Protein AF-A0A6B3IMV0-F1 (afdb_monomer_lite)

Radius of gyration: 17.76 Å; chains: 1; bounding box: 45×29×47 Å

Secondary structure (DSSP, 8-state):
-------SS-TTSS--HHHHHHHHHHTTSS-----------HHHHHHHHHT--SS-TT--EEEEEGGGGGG---SSS-EEEEES-SS-GGGGGTTS---

Foldseek 3Di:
DDDDDDDPAFCVPPHCVVVVVVVVVVVVPDDDDDDGDGGHHPVNVVCVVVVHDQWDVPAAEAEEELVCVVVPDPPGPTRYHYDNDPDCSVVVVPPVPPD

Structure (mmCIF, N/CA/C/O backbone):
data_AF-A0A6B3IMV0-F1
#
_entry.id   AF-A0A6B3IMV0-F1
#
loop_
_atom_site.group_PDB
_atom_site.id
_atom_site.type_symbol
_atom_site.label_atom_id
_atom_site.label_alt_id
_atom_site.label_comp_id
_atom_site.label_asym_id
_atom_site.label_entity_id
_atom_site.label_seq_id
_atom_site.pdbx_PDB_ins_code
_atom_site.Cartn_x
_atom_site.Cartn_y
_atom_site.Cartn_z
_atom_site.occupancy
_atom_site.B_iso_or_equiv
_atom_site.auth_seq_id
_atom_site.auth_comp_id
_atom_site.auth_asym_id
_atom_site.auth_atom_id
_atom_site.pdbx_PDB_model_num
ATOM 1 N N . GLY A 1 1 ? -21.657 4.356 20.349 1.00 90.00 1 GLY A N 1
ATOM 2 C CA . GLY A 1 1 ? -21.939 4.972 19.035 1.00 90.00 1 GLY A CA 1
ATOM 3 C C . GLY A 1 1 ? -20.882 4.526 18.045 1.00 90.00 1 GLY A C 1
ATOM 4 O O . GLY A 1 1 ? -19.904 3.938 18.486 1.00 90.00 1 GLY A O 1
ATOM 5 N N . THR A 1 2 ? -21.066 4.792 16.752 1.00 95.81 2 THR A N 1
ATOM 6 C CA . THR A 1 2 ? -20.131 4.378 15.688 1.00 95.81 2 THR A CA 1
ATOM 7 C C . THR A 1 2 ? -19.474 5.606 15.067 1.00 95.81 2 THR A C 1
ATOM 9 O O . THR A 1 2 ? -20.158 6.593 14.804 1.00 95.81 2 THR A O 1
ATOM 12 N N . GLY A 1 3 ? -18.159 5.549 14.853 1.00 96.19 3 GLY A N 1
ATOM 13 C CA . GLY A 1 3 ? -17.377 6.581 14.170 1.00 96.19 3 GLY A CA 1
ATOM 14 C C . GLY A 1 3 ? -16.616 6.001 12.980 1.00 96.19 3 GLY A C 1
ATOM 15 O O . GLY A 1 3 ? -16.580 4.786 12.802 1.00 96.19 3 GLY A O 1
ATOM 16 N N . ALA A 1 4 ? -16.009 6.872 12.176 1.00 97.19 4 ALA A N 1
ATOM 17 C CA . ALA A 1 4 ? -15.213 6.477 11.020 1.00 97.19 4 ALA A CA 1
ATOM 18 C C . ALA A 1 4 ? -13.939 7.322 10.914 1.00 97.19 4 ALA A C 1
ATOM 20 O O . ALA A 1 4 ? -13.953 8.519 11.206 1.00 97.19 4 ALA A O 1
ATOM 21 N N . PHE A 1 5 ? -12.865 6.690 10.445 1.00 97.38 5 PHE A N 1
ATOM 22 C CA . PHE A 1 5 ? -11.646 7.351 9.992 1.00 97.38 5 PHE A CA 1
ATOM 23 C C . PHE A 1 5 ? -11.612 7.291 8.468 1.00 97.38 5 PHE A C 1
ATOM 25 O O . PHE A 1 5 ? -11.834 6.232 7.884 1.00 97.38 5 PHE A O 1
ATOM 32 N N . LEU A 1 6 ? -11.357 8.428 7.827 1.00 97.94 6 LEU A N 1
ATOM 33 C CA . LEU A 1 6 ? -11.214 8.499 6.377 1.00 97.94 6 LEU A CA 1
ATOM 34 C C . LEU A 1 6 ? -9.728 8.422 6.036 1.00 97.94 6 LEU A C 1
ATOM 36 O O . LEU A 1 6 ? -8.965 9.310 6.414 1.00 97.94 6 LEU A O 1
ATOM 40 N N . VAL A 1 7 ? -9.338 7.357 5.339 1.00 97.75 7 VAL A N 1
ATOM 41 C CA . VAL A 1 7 ? -7.950 7.076 4.955 1.00 97.75 7 VAL A CA 1
ATOM 42 C C . VAL A 1 7 ? -7.830 7.155 3.439 1.00 97.75 7 VAL A C 1
ATOM 44 O O . VAL A 1 7 ? -8.707 6.694 2.708 1.00 97.75 7 VAL A O 1
ATOM 47 N N . TRP A 1 8 ? -6.752 7.767 2.957 1.00 97.75 8 TRP A N 1
ATOM 48 C CA . TRP A 1 8 ? -6.474 7.846 1.528 1.00 97.75 8 TRP A CA 1
ATOM 49 C C . TRP A 1 8 ? -5.899 6.533 1.006 1.00 97.75 8 TRP A C 1
ATOM 51 O O . TRP A 1 8 ? -5.000 5.956 1.607 1.00 97.75 8 TRP A O 1
ATOM 61 N N . GLY A 1 9 ? -6.353 6.111 -0.172 1.00 97.88 9 GLY A N 1
ATOM 62 C CA . GLY A 1 9 ? -5.852 4.898 -0.804 1.00 97.88 9 GLY A CA 1
ATOM 63 C C . GLY A 1 9 ? -6.418 3.645 -0.146 1.00 97.88 9 GLY A C 1
ATOM 64 O O . GLY A 1 9 ? -7.634 3.492 -0.079 1.00 97.88 9 GLY A O 1
ATOM 65 N N . ASP A 1 10 ? -5.538 2.756 0.307 1.00 98.12 10 ASP A N 1
ATOM 66 C CA . ASP A 1 10 ? -5.905 1.549 1.045 1.00 98.12 10 ASP A CA 1
ATOM 67 C C . ASP A 1 10 ? -5.231 1.570 2.432 1.00 98.12 10 ASP A C 1
ATOM 69 O O . ASP A 1 10 ? -4.013 1.769 2.482 1.00 98.12 10 ASP A O 1
ATOM 73 N N . PRO A 1 11 ? -5.966 1.351 3.545 1.00 97.62 11 PRO A N 1
ATOM 74 C CA . PRO A 1 11 ? -5.405 1.418 4.900 1.00 97.62 11 PRO A CA 1
ATOM 75 C C . PRO A 1 11 ? -4.255 0.441 5.186 1.00 97.62 11 PRO A C 1
ATOM 77 O O . PRO A 1 11 ? -3.569 0.592 6.195 1.00 97.62 11 PRO A O 1
ATOM 80 N N . SER A 1 12 ? -4.045 -0.577 4.344 1.00 96.56 12 SER A N 1
ATOM 81 C CA . SER A 1 12 ? -2.977 -1.565 4.533 1.00 96.56 12 SER A CA 1
ATOM 82 C C . SER A 1 12 ? -1.610 -1.124 4.005 1.00 96.56 12 SER A C 1
ATOM 84 O O . SER A 1 12 ? -0.598 -1.723 4.376 1.00 96.56 12 SER A O 1
ATOM 86 N N . LEU A 1 13 ? -1.541 -0.100 3.146 1.00 96.94 13 LEU A N 1
ATOM 87 C CA . LEU A 1 13 ? -0.325 0.212 2.394 1.00 96.94 13 LEU A CA 1
ATOM 88 C C . LEU A 1 13 ? 0.286 1.554 2.809 1.00 96.94 13 LEU A C 1
ATOM 90 O O . LEU A 1 13 ? -0.176 2.613 2.395 1.00 96.94 13 LEU A O 1
ATOM 94 N N . TYR A 1 14 ? 1.384 1.490 3.572 1.00 96.38 14 TYR A N 1
ATOM 95 C CA . TYR A 1 14 ? 2.135 2.654 4.073 1.00 96.38 14 TYR A CA 1
ATOM 96 C C . TYR A 1 14 ? 1.283 3.708 4.806 1.00 96.38 14 TYR A C 1
ATOM 98 O O . TYR A 1 14 ? 1.558 4.904 4.717 1.00 96.38 14 TYR A O 1
ATOM 106 N N . ASP A 1 15 ? 0.295 3.258 5.575 1.00 96.81 15 ASP A N 1
ATOM 107 C CA . ASP A 1 15 ? -0.535 4.097 6.441 1.00 96.81 15 ASP A CA 1
ATOM 108 C C . ASP A 1 15 ? -0.369 3.692 7.917 1.00 96.81 15 ASP A C 1
ATOM 110 O O . ASP A 1 15 ? -0.027 2.549 8.227 1.00 96.81 15 ASP A O 1
ATOM 114 N N . SER A 1 16 ? -0.568 4.632 8.844 1.00 97.12 16 SER A N 1
ATOM 115 C CA . SER A 1 16 ? -0.394 4.403 10.287 1.00 97.12 16 SER A CA 1
ATOM 116 C C . SER A 1 16 ? -1.704 4.250 11.061 1.00 97.12 16 SER A C 1
ATOM 118 O O . SER A 1 16 ? -1.663 3.938 12.252 1.00 97.12 16 SER A O 1
ATOM 120 N N . THR A 1 17 ? -2.864 4.432 10.426 1.00 97.62 17 THR A N 1
ATOM 121 C CA . THR A 1 17 ? -4.169 4.479 11.101 1.00 97.62 17 THR A CA 1
ATOM 122 C C . THR A 1 17 ? -4.451 3.194 11.870 1.00 97.62 17 THR A C 1
ATOM 124 O O . THR A 1 17 ? -4.795 3.252 13.048 1.00 97.62 17 THR A O 1
ATOM 127 N N . LEU A 1 18 ? -4.254 2.027 11.248 1.00 97.12 18 LEU A N 1
ATOM 128 C CA . LEU A 1 18 ? -4.509 0.737 11.903 1.00 97.12 18 LEU A CA 1
ATOM 129 C C . LEU A 1 18 ? -3.573 0.496 13.095 1.00 97.12 18 LEU A C 1
ATOM 131 O O . LEU A 1 18 ? -4.024 0.032 14.140 1.00 97.12 18 LEU A O 1
ATOM 135 N N . ALA A 1 19 ? -2.296 0.869 12.970 1.00 97.06 19 ALA A N 1
ATOM 136 C CA . ALA A 1 19 ? -1.336 0.763 14.068 1.00 97.06 19 ALA A CA 1
ATOM 137 C C . ALA A 1 19 ? -1.721 1.679 15.242 1.00 97.06 19 ALA A C 1
ATOM 139 O O . ALA A 1 19 ? -1.704 1.250 16.391 1.00 97.06 19 ALA A O 1
ATOM 140 N N . ILE A 1 20 ? -2.152 2.913 14.958 1.00 97.56 20 ILE A N 1
ATOM 141 C CA . ILE A 1 20 ? -2.630 3.854 15.980 1.00 97.56 20 ILE A CA 1
ATOM 142 C C . ILE A 1 20 ? -3.888 3.317 16.677 1.00 97.56 20 ILE A C 1
ATOM 144 O O . ILE A 1 20 ? -4.007 3.434 17.896 1.00 97.56 20 ILE A O 1
ATOM 148 N N . LEU A 1 21 ? -4.830 2.722 15.937 1.00 96.75 21 LEU A N 1
ATOM 149 C CA . LEU A 1 21 ? -6.020 2.108 16.531 1.00 96.75 21 LEU A CA 1
ATOM 150 C C . LEU A 1 21 ? -5.646 0.944 17.456 1.00 96.75 21 LEU A C 1
ATOM 152 O O . LEU A 1 21 ? -6.191 0.847 18.556 1.00 96.75 21 LEU A O 1
ATOM 156 N N . GLU A 1 22 ? -4.689 0.107 17.063 1.00 96.19 22 GLU A N 1
ATOM 157 C CA . GLU A 1 22 ? -4.209 -0.978 17.918 1.00 96.19 22 GLU A CA 1
ATOM 158 C C . GLU A 1 22 ? -3.506 -0.447 19.178 1.00 96.19 22 GLU A C 1
ATOM 160 O O . GLU A 1 22 ? -3.791 -0.918 20.279 1.00 96.19 22 GLU A O 1
ATOM 165 N N . ASP A 1 23 ? -2.695 0.607 19.058 1.00 97.19 23 ASP A N 1
ATOM 166 C CA . ASP A 1 23 ? -2.062 1.271 20.202 1.00 97.19 23 ASP A CA 1
ATOM 167 C C . ASP A 1 23 ? -3.090 1.859 21.181 1.00 97.19 23 ASP A C 1
ATOM 169 O O . ASP A 1 23 ? -2.908 1.791 22.399 1.00 97.19 23 ASP A O 1
ATOM 173 N N . ILE A 1 24 ? -4.179 2.457 20.683 1.00 96.19 24 ILE A N 1
ATOM 174 C CA . ILE A 1 24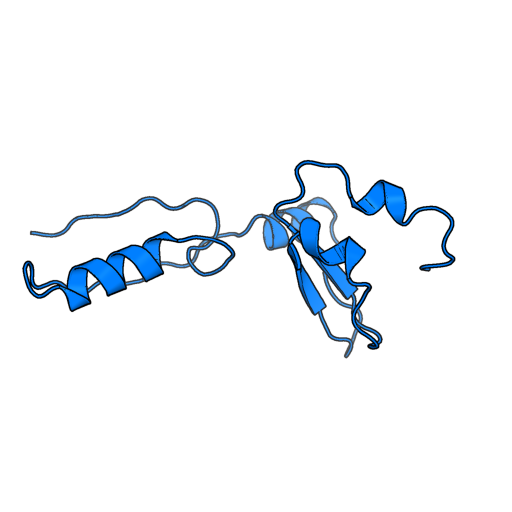 ? -5.260 2.980 21.535 1.00 96.19 24 ILE A CA 1
ATOM 175 C C . ILE A 1 24 ? -5.965 1.824 22.247 1.00 96.19 24 ILE A C 1
ATOM 177 O O . ILE A 1 24 ? -6.202 1.906 23.455 1.00 96.19 24 ILE A O 1
ATOM 181 N N . ARG A 1 25 ? -6.259 0.736 21.528 1.00 95.81 25 ARG A N 1
ATOM 182 C CA . ARG A 1 25 ? -6.891 -0.462 22.091 1.00 95.81 25 ARG A CA 1
ATOM 183 C C . ARG A 1 25 ? -6.019 -1.087 23.185 1.00 95.81 25 ARG A C 1
ATOM 185 O O . ARG A 1 25 ? -6.528 -1.428 24.251 1.00 95.81 25 ARG A O 1
ATOM 192 N N . ALA A 1 26 ? -4.706 -1.162 22.966 1.00 96.75 26 ALA A N 1
ATOM 193 C CA . ALA A 1 26 ? -3.740 -1.717 23.912 1.00 96.75 26 ALA A CA 1
ATOM 194 C C . ALA A 1 26 ? -3.631 -0.916 25.224 1.00 96.75 26 ALA A C 1
ATOM 196 O O . ALA A 1 26 ? -3.297 -1.484 26.263 1.00 96.75 26 ALA A O 1
ATOM 197 N N . ARG A 1 27 ? -3.951 0.388 25.215 1.00 97.38 27 ARG A N 1
ATOM 198 C CA . ARG A 1 27 ? -3.983 1.221 26.436 1.00 97.38 27 ARG A CA 1
ATOM 199 C C . ARG A 1 27 ? -5.145 0.877 27.369 1.00 97.38 27 ARG A C 1
ATOM 201 O O . ARG A 1 27 ? -5.094 1.250 28.537 1.00 97.38 27 ARG A O 1
ATOM 208 N N . GLY A 1 28 ? -6.197 0.224 26.868 1.00 96.12 28 GLY A N 1
ATOM 209 C CA . GLY A 1 28 ? -7.346 -0.211 27.669 1.00 96.12 28 GLY A CA 1
ATOM 210 C C . GLY A 1 28 ? -8.197 0.920 28.261 1.00 96.12 28 GLY A C 1
ATOM 211 O O . GLY A 1 28 ? -9.026 0.669 29.129 1.00 96.12 28 GLY A O 1
ATOM 212 N N . THR A 1 29 ? -8.006 2.167 27.821 1.00 97.00 29 THR A N 1
ATOM 213 C CA . THR A 1 29 ? -8.778 3.323 28.308 1.00 97.00 29 THR A CA 1
ATOM 214 C C . THR A 1 29 ? -10.140 3.457 27.628 1.00 97.00 29 THR A C 1
ATOM 216 O O . THR A 1 29 ? -11.025 4.116 28.169 1.00 97.00 29 THR A O 1
ATOM 219 N N . VAL A 1 30 ? -10.309 2.851 26.449 1.00 94.38 30 VAL A N 1
ATOM 220 C CA . VAL A 1 30 ? -11.552 2.830 25.668 1.00 94.38 30 VAL A CA 1
ATOM 221 C C . VAL A 1 30 ? -11.698 1.458 25.013 1.00 94.38 30 VAL A C 1
ATOM 223 O O . VAL A 1 30 ? -10.749 0.954 24.415 1.00 94.38 30 VAL A O 1
ATOM 226 N N . GLU A 1 31 ? -12.890 0.869 25.096 1.00 94.88 31 GLU A N 1
ATOM 227 C CA . GLU A 1 31 ? -13.224 -0.388 24.422 1.00 94.88 31 GLU A CA 1
ATOM 228 C C . GLU A 1 31 ? -13.889 -0.108 23.068 1.00 94.88 31 GLU A C 1
ATOM 230 O O . GLU A 1 31 ? -14.873 0.631 22.987 1.00 94.88 31 GLU A O 1
ATOM 235 N N . PHE A 1 32 ? -13.353 -0.695 21.997 1.00 96.25 32 PHE A N 1
ATOM 236 C CA . PHE A 1 32 ? -13.942 -0.638 20.661 1.00 96.25 32 PHE A CA 1
ATOM 237 C C . PHE A 1 32 ? -13.452 -1.801 19.788 1.00 96.25 32 PHE A C 1
ATOM 239 O O . PHE A 1 32 ? -12.353 -2.325 19.976 1.00 96.25 32 PHE A O 1
ATOM 246 N N . GLY A 1 33 ? -14.269 -2.169 18.802 1.00 96.19 33 GLY A N 1
ATOM 247 C CA . GLY A 1 33 ? -13.851 -2.940 17.630 1.00 96.19 33 GLY A CA 1
ATOM 248 C C . GLY A 1 33 ? -13.789 -2.037 16.398 1.00 96.19 33 GLY A C 1
ATOM 249 O O . GLY A 1 33 ? -14.332 -0.930 16.412 1.00 96.19 33 GLY A O 1
ATOM 250 N N . HIS A 1 34 ? -13.141 -2.498 15.331 1.00 96.56 34 HIS A N 1
ATOM 251 C CA . HIS A 1 34 ? -13.140 -1.803 14.046 1.00 96.56 34 HIS A CA 1
ATOM 252 C C . HIS A 1 34 ? -13.199 -2.796 12.880 1.00 96.56 34 HIS A C 1
ATOM 254 O O . HIS A 1 34 ? -12.782 -3.945 13.003 1.00 96.56 34 HIS A O 1
ATOM 260 N N . GLU A 1 35 ? -13.728 -2.326 11.755 1.00 97.69 35 GLU A N 1
ATOM 261 C CA . GLU A 1 35 ? -13.725 -3.004 10.460 1.00 97.69 35 GLU A CA 1
ATOM 262 C C . GLU A 1 35 ? -12.844 -2.197 9.501 1.00 97.69 35 GLU A C 1
ATOM 264 O O . GLU A 1 35 ? -12.798 -0.967 9.585 1.00 97.69 35 GLU A O 1
ATOM 269 N N . VAL A 1 36 ? -12.146 -2.883 8.596 1.00 98.12 36 VAL A N 1
ATOM 270 C CA . VAL A 1 36 ? -11.337 -2.247 7.552 1.00 98.12 36 VAL A CA 1
ATOM 271 C C . VAL A 1 36 ? -12.053 -2.396 6.218 1.00 98.12 36 VAL A C 1
ATOM 273 O O . VAL A 1 36 ? -12.240 -3.509 5.732 1.00 98.12 36 VAL A O 1
ATOM 276 N N . VAL A 1 37 ? -12.424 -1.266 5.618 1.00 98.19 37 VAL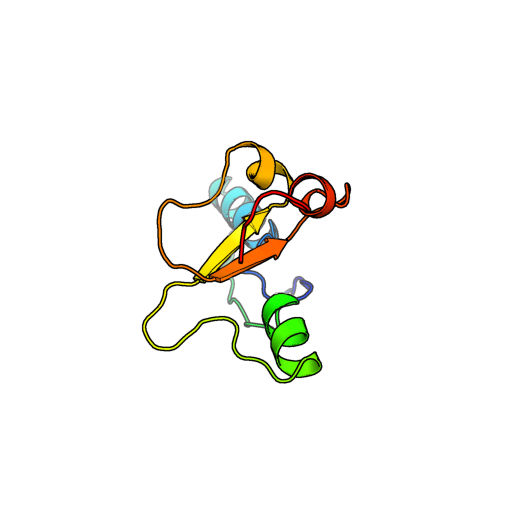 A N 1
ATOM 277 C CA . VAL A 1 37 ? -12.970 -1.221 4.258 1.00 98.19 37 VAL A CA 1
ATOM 278 C C . VAL A 1 37 ? -11.807 -0.963 3.292 1.00 98.19 37 VAL A C 1
ATOM 280 O O . VAL A 1 37 ? -11.161 0.081 3.421 1.00 98.19 37 VAL A O 1
ATOM 283 N N . PRO A 1 38 ? -11.501 -1.885 2.357 1.00 98.19 38 PRO A N 1
ATOM 284 C CA . PRO A 1 38 ? -10.398 -1.704 1.420 1.00 98.19 38 PRO A CA 1
ATOM 285 C C . PRO A 1 38 ? -10.683 -0.565 0.439 1.00 98.19 38 PRO A C 1
ATOM 287 O O . PRO A 1 38 ? -11.837 -0.255 0.129 1.00 98.19 38 PRO A O 1
ATOM 290 N N . GLY A 1 39 ? -9.616 0.028 -0.086 1.00 97.75 39 GLY A N 1
ATOM 291 C CA . GLY A 1 39 ? -9.690 1.122 -1.047 1.00 97.75 39 GLY A CA 1
ATOM 292 C C . GLY A 1 39 ? -8.753 0.936 -2.238 1.00 97.75 39 GLY A C 1
ATOM 293 O O . GLY A 1 39 ? -8.051 -0.064 -2.378 1.00 97.75 39 GLY A O 1
ATOM 294 N N . ILE A 1 40 ? -8.762 1.905 -3.155 1.00 98.06 40 ILE A N 1
ATOM 295 C CA . ILE A 1 40 ? -7.892 1.877 -4.336 1.00 98.06 40 ILE A CA 1
ATOM 296 C C . ILE A 1 40 ? -6.579 2.579 -4.002 1.00 98.06 40 ILE A C 1
ATOM 298 O O . ILE A 1 40 ? -6.539 3.803 -3.887 1.00 98.06 40 ILE A O 1
ATOM 302 N N . SER A 1 41 ? -5.494 1.812 -3.878 1.00 98.00 41 SER A N 1
ATOM 303 C CA . SER A 1 41 ? -4.159 2.361 -3.627 1.00 98.00 41 SER A CA 1
ATOM 304 C C . SER A 1 41 ? -3.622 3.168 -4.817 1.00 98.00 41 SER A C 1
ATOM 306 O O . SER A 1 41 ? -4.018 2.974 -5.973 1.00 98.00 41 SER A O 1
ATOM 308 N N . SER A 1 42 ? -2.651 4.046 -4.552 1.00 97.94 42 SER A N 1
ATOM 309 C CA . SER A 1 42 ? -1.923 4.766 -5.605 1.00 97.94 42 SER A CA 1
ATOM 310 C C . SER A 1 42 ? -1.167 3.823 -6.549 1.00 97.94 42 SER A C 1
ATOM 312 O O . SER A 1 42 ? -1.026 4.137 -7.729 1.00 97.94 42 SER A O 1
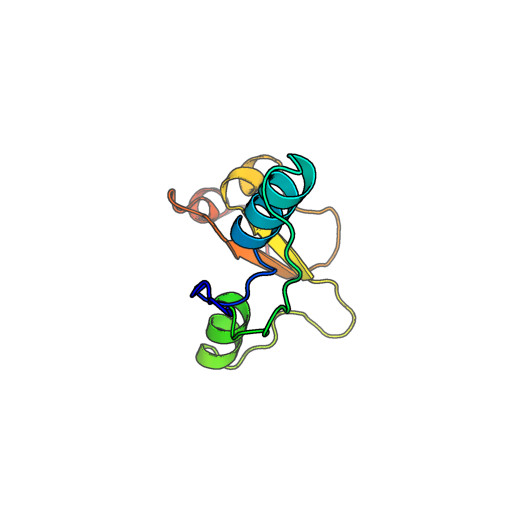ATOM 314 N N . VAL A 1 43 ? -0.750 2.647 -6.068 1.00 97.69 43 VAL A N 1
ATOM 315 C CA . VAL A 1 43 ? -0.109 1.595 -6.871 1.00 97.69 43 VAL A CA 1
ATOM 316 C C . VAL A 1 43 ? -1.079 1.036 -7.914 1.00 97.69 43 VAL A C 1
ATOM 318 O O . VAL A 1 43 ? -0.763 1.007 -9.104 1.00 97.69 43 VAL A O 1
ATOM 321 N N . SER A 1 44 ? -2.295 0.673 -7.497 1.00 97.62 44 SER A N 1
ATOM 322 C CA . SER A 1 44 ? -3.341 0.210 -8.416 1.00 97.62 44 SER A CA 1
ATOM 323 C C . SER A 1 44 ? -3.757 1.310 -9.396 1.00 97.62 44 SER A C 1
ATOM 325 O O . SER A 1 44 ? -3.936 1.050 -10.587 1.00 97.62 44 SER A O 1
ATOM 327 N N . ALA A 1 45 ? -3.865 2.555 -8.919 1.00 98.25 45 ALA A N 1
ATOM 328 C CA . ALA A 1 45 ? -4.186 3.702 -9.764 1.00 98.25 45 ALA A CA 1
ATOM 329 C C . ALA A 1 45 ? -3.108 3.961 -10.836 1.00 98.25 45 ALA A C 1
ATOM 331 O O . ALA A 1 45 ? -3.450 4.236 -11.989 1.00 98.25 45 ALA A O 1
ATOM 332 N N . LEU A 1 46 ? -1.822 3.835 -10.485 1.00 97.75 46 LEU A N 1
ATOM 333 C CA . LEU A 1 46 ? -0.698 3.956 -11.417 1.00 97.75 46 LEU A CA 1
ATOM 334 C C . LEU A 1 46 ? -0.780 2.888 -12.516 1.00 97.75 46 LEU A C 1
ATOM 336 O O . LEU A 1 46 ? -0.796 3.231 -13.699 1.00 97.75 46 LEU A O 1
ATOM 340 N N . ALA A 1 47 ? -0.902 1.615 -12.134 1.00 98.00 47 ALA A N 1
ATOM 341 C CA . ALA A 1 47 ? -1.001 0.501 -13.077 1.00 98.00 47 ALA A CA 1
ATOM 342 C C . ALA A 1 47 ? -2.169 0.687 -14.060 1.00 98.00 47 ALA A C 1
ATOM 344 O O . ALA A 1 47 ? -1.990 0.620 -15.280 1.00 98.00 47 ALA A O 1
ATOM 345 N N . ALA A 1 48 ? -3.355 1.020 -13.537 1.00 98.19 48 ALA A N 1
ATOM 346 C CA . ALA A 1 48 ? -4.553 1.242 -14.339 1.00 98.19 48 ALA A CA 1
ATOM 347 C C . ALA A 1 48 ? -4.395 2.421 -15.313 1.00 98.19 48 ALA A C 1
ATOM 349 O O . ALA A 1 48 ? -4.719 2.297 -16.497 1.00 98.19 48 ALA A O 1
ATOM 350 N N . ARG A 1 49 ? -3.854 3.558 -14.851 1.00 98.38 49 ARG A N 1
ATOM 351 C CA . ARG A 1 49 ? -3.638 4.750 -15.688 1.00 98.38 49 ARG A CA 1
ATOM 352 C C . ARG A 1 49 ? -2.679 4.476 -16.846 1.00 98.38 49 ARG A C 1
ATOM 354 O O . ARG A 1 49 ? -2.909 4.962 -17.955 1.00 98.38 49 ARG A O 1
ATOM 361 N N . HIS A 1 50 ? -1.624 3.707 -16.591 1.00 97.88 50 HIS A N 1
ATOM 362 C CA . HIS A 1 50 ? -0.612 3.356 -17.587 1.00 97.88 50 HIS A CA 1
ATOM 363 C C . HIS A 1 50 ? -0.957 2.098 -18.396 1.00 97.88 50 HIS A C 1
ATOM 365 O O . HIS A 1 50 ? -0.233 1.773 -19.331 1.00 97.88 50 HIS A O 1
ATOM 371 N N . ARG A 1 51 ? -2.090 1.441 -18.100 1.00 97.69 51 ARG A N 1
ATOM 372 C CA . ARG A 1 51 ? -2.560 0.216 -18.771 1.00 97.69 51 ARG A CA 1
ATOM 373 C C . ARG A 1 51 ? -1.500 -0.890 -18.778 1.00 97.69 51 ARG A C 1
ATOM 375 O O . ARG A 1 51 ? -1.328 -1.576 -19.782 1.00 97.69 51 ARG A O 1
ATOM 382 N N . THR A 1 52 ? -0.799 -1.047 -17.660 1.00 95.56 52 THR A N 1
ATOM 383 C CA . THR A 1 52 ? 0.255 -2.053 -17.490 1.00 95.56 52 THR A CA 1
ATOM 384 C C . THR A 1 52 ? -0.043 -2.951 -16.299 1.00 95.56 52 THR A C 1
ATOM 386 O O . THR A 1 52 ? -0.719 -2.539 -15.353 1.00 95.56 52 THR A O 1
ATOM 389 N N . THR A 1 53 ? 0.469 -4.179 -16.333 1.00 95.38 53 THR A N 1
ATOM 390 C CA . THR A 1 53 ? 0.585 -5.003 -15.127 1.00 95.38 53 THR A CA 1
ATOM 391 C C . THR A 1 53 ? 1.749 -4.493 -14.285 1.00 95.38 53 THR A C 1
ATOM 393 O O . THR A 1 53 ? 2.669 -3.857 -14.804 1.00 95.38 53 THR A O 1
ATOM 396 N N . LEU A 1 54 ? 1.689 -4.738 -12.976 1.00 94.25 54 LEU A N 1
ATOM 397 C CA . LEU A 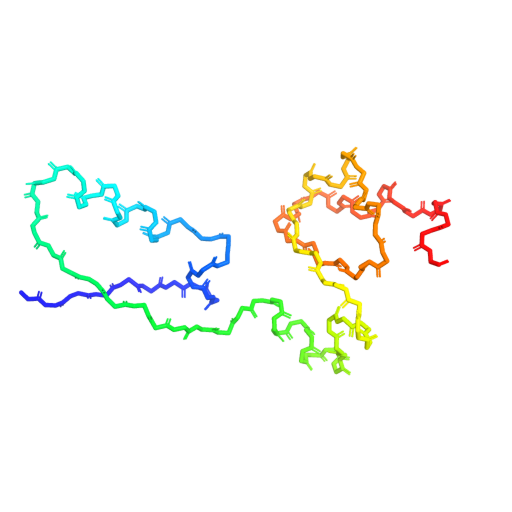1 54 ? 2.788 -4.389 -12.073 1.00 94.25 54 LEU A CA 1
ATOM 398 C C . LEU A 1 54 ? 3.903 -5.431 -12.077 1.00 94.25 54 LEU A C 1
ATOM 400 O O . LEU A 1 54 ? 5.025 -5.098 -11.728 1.00 94.25 54 LEU A O 1
ATOM 404 N N . ASN A 1 55 ? 3.571 -6.671 -12.428 1.00 92.88 55 ASN A N 1
ATOM 405 C CA . ASN A 1 55 ? 4.507 -7.775 -12.498 1.00 92.88 55 ASN A CA 1
ATOM 406 C C . ASN A 1 55 ? 4.477 -8.420 -13.885 1.00 92.88 55 ASN A C 1
ATOM 408 O O . ASN A 1 55 ? 3.437 -8.466 -14.560 1.00 92.88 55 ASN A O 1
ATOM 412 N N . GLN A 1 56 ? 5.609 -8.981 -14.274 1.00 90.38 56 GLN A N 1
ATOM 413 C CA . GLN A 1 56 ? 5.700 -9.956 -15.346 1.00 90.38 56 GLN A CA 1
ATOM 414 C C . GLN A 1 56 ? 5.139 -11.323 -14.919 1.00 90.38 56 GLN A C 1
ATOM 416 O O . GLN A 1 56 ? 5.002 -11.640 -13.733 1.00 90.38 56 GLN A O 1
ATOM 421 N N . VAL A 1 57 ? 4.783 -12.156 -15.902 1.00 91.75 57 VAL A N 1
ATOM 422 C CA . VAL A 1 57 ? 4.148 -13.461 -15.661 1.00 91.75 57 VAL A CA 1
ATOM 423 C C . VAL A 1 57 ? 5.059 -14.345 -14.807 1.00 91.75 57 VAL A C 1
ATOM 425 O O . VAL A 1 57 ? 6.165 -14.677 -15.217 1.00 91.75 57 VAL A O 1
ATOM 428 N N . GLY A 1 58 ? 4.569 -14.744 -13.631 1.00 89.25 58 GLY A N 1
ATOM 429 C CA . GLY A 1 58 ? 5.287 -15.629 -12.709 1.00 89.25 58 GLY A CA 1
ATOM 430 C C . GLY A 1 58 ? 6.410 -14.968 -11.904 1.00 89.25 58 GLY A C 1
ATOM 431 O O . GLY A 1 58 ? 7.019 -15.658 -11.092 1.00 89.25 58 GLY A O 1
ATOM 432 N N . ARG A 1 59 ? 6.662 -13.666 -12.093 1.00 93.69 59 ARG A N 1
ATOM 433 C CA . ARG A 1 59 ? 7.728 -12.917 -11.409 1.00 93.69 59 ARG A CA 1
ATOM 434 C C . ARG A 1 59 ? 7.172 -12.146 -10.198 1.00 93.69 59 ARG A C 1
ATOM 436 O O . ARG A 1 59 ? 5.998 -11.751 -10.226 1.00 93.69 59 ARG A O 1
ATOM 443 N N . PRO A 1 60 ? 7.958 -11.972 -9.118 1.00 93.62 60 PRO A N 1
ATOM 444 C CA . PRO A 1 60 ? 7.505 -11.271 -7.922 1.00 93.62 60 PRO A CA 1
ATOM 445 C C . PRO A 1 60 ? 7.361 -9.761 -8.158 1.00 93.62 60 PRO A C 1
ATOM 447 O O . PRO A 1 60 ? 7.881 -9.204 -9.122 1.00 93.62 60 PRO A O 1
ATOM 450 N N . ILE A 1 61 ? 6.651 -9.097 -7.245 1.00 94.44 61 ILE A N 1
ATOM 451 C CA . ILE A 1 61 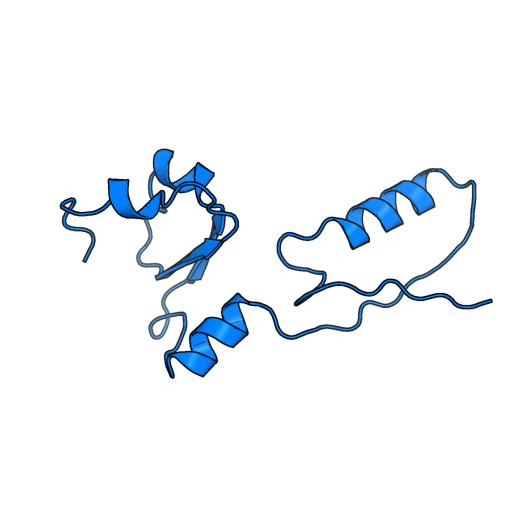? 6.591 -7.636 -7.155 1.00 94.44 61 ILE A CA 1
ATOM 452 C C . ILE A 1 61 ? 7.101 -7.192 -5.785 1.00 94.44 61 ILE A C 1
ATOM 454 O O . ILE A 1 61 ? 6.654 -7.695 -4.752 1.00 94.44 61 ILE A O 1
ATOM 458 N N . HIS A 1 62 ? 8.002 -6.215 -5.774 1.00 93.69 62 HIS A N 1
ATOM 459 C CA . HIS A 1 62 ? 8.531 -5.602 -4.566 1.00 93.69 62 HIS A CA 1
ATOM 460 C C . HIS A 1 62 ? 8.015 -4.168 -4.418 1.00 93.69 62 HIS A C 1
ATOM 462 O O . HIS A 1 62 ? 8.268 -3.318 -5.267 1.00 93.69 62 HIS A O 1
ATOM 468 N N . ILE A 1 63 ? 7.313 -3.868 -3.325 1.00 95.06 63 ILE A N 1
ATOM 469 C CA . ILE A 1 63 ? 6.885 -2.500 -3.002 1.00 95.06 63 ILE A CA 1
ATOM 470 C C . ILE A 1 63 ? 7.794 -1.960 -1.891 1.00 95.06 63 ILE A C 1
ATOM 472 O O . ILE A 1 63 ? 7.897 -2.569 -0.826 1.00 95.06 63 ILE A O 1
ATOM 476 N N . THR A 1 64 ? 8.452 -0.823 -2.129 1.00 94.12 64 THR A N 1
ATOM 477 C CA . THR A 1 64 ? 9.487 -0.286 -1.228 1.00 94.12 64 THR A CA 1
ATOM 478 C C . THR A 1 64 ? 9.435 1.237 -1.111 1.00 94.12 64 THR A C 1
ATOM 480 O O . THR A 1 64 ? 9.042 1.908 -2.069 1.00 94.12 64 THR A O 1
ATOM 483 N N . PRO A 1 65 ? 9.826 1.840 0.030 1.00 94.19 65 PRO A N 1
ATOM 484 C CA . PRO A 1 65 ? 9.960 3.284 0.102 1.00 94.19 65 PRO A CA 1
ATOM 485 C C . PRO A 1 65 ? 11.240 3.762 -0.609 1.00 94.19 65 PRO A C 1
ATOM 487 O O . PRO A 1 65 ? 12.280 3.110 -0.515 1.00 94.19 65 PRO A O 1
ATOM 490 N N . GLY A 1 66 ? 11.214 4.950 -1.220 1.00 92.50 66 GLY A N 1
ATOM 491 C CA . GLY A 1 66 ? 12.340 5.506 -1.991 1.00 92.50 66 GLY A CA 1
ATOM 492 C C . GLY A 1 66 ? 13.670 5.546 -1.239 1.00 92.50 66 GLY A C 1
ATOM 493 O O . GLY A 1 66 ? 14.708 5.203 -1.797 1.00 92.50 66 GLY A O 1
ATOM 494 N N . ARG A 1 67 ? 13.640 5.836 0.070 1.00 91.00 67 ARG A N 1
ATOM 495 C CA . ARG A 1 67 ? 14.845 5.855 0.922 1.00 91.00 67 ARG A CA 1
ATOM 496 C C . ARG A 1 67 ? 15.641 4.542 0.929 1.00 91.00 67 ARG A C 1
ATOM 498 O O . ARG A 1 67 ? 16.826 4.573 1.233 1.00 91.00 67 ARG A O 1
ATOM 505 N N . ARG A 1 68 ? 15.007 3.401 0.622 1.00 90.31 68 ARG A N 1
ATOM 506 C CA . ARG A 1 68 ? 15.671 2.087 0.602 1.00 90.31 68 ARG A CA 1
ATOM 507 C C . ARG A 1 68 ? 16.367 1.782 -0.716 1.00 90.31 68 ARG A C 1
ATOM 509 O O . ARG A 1 68 ? 17.166 0.861 -0.755 1.00 90.31 68 ARG A O 1
ATOM 516 N N . LEU A 1 69 ? 16.155 2.576 -1.766 1.00 86.69 69 LEU A N 1
ATOM 517 C CA . LEU A 1 69 ? 16.850 2.381 -3.042 1.00 86.69 69 LEU A CA 1
ATOM 518 C C . LEU A 1 69 ? 18.377 2.512 -2.913 1.00 86.69 69 LEU A C 1
ATOM 520 O O . LEU A 1 69 ? 19.114 1.894 -3.675 1.00 86.69 69 LEU A O 1
ATOM 524 N N . ALA A 1 70 ? 18.863 3.267 -1.922 1.00 82.56 70 ALA A N 1
ATOM 525 C CA . ALA A 1 70 ? 20.290 3.367 -1.615 1.00 82.56 70 ALA A CA 1
ATOM 526 C C . ALA A 1 70 ? 20.884 2.075 -1.016 1.00 82.56 70 ALA A C 1
ATOM 528 O O . ALA A 1 70 ? 22.092 1.870 -1.111 1.00 82.56 70 ALA A O 1
ATOM 529 N N . GLU A 1 71 ? 20.055 1.208 -0.420 1.00 85.38 71 GLU A N 1
ATOM 530 C CA . GLU A 1 71 ? 20.468 -0.097 0.126 1.00 85.38 71 GLU A CA 1
ATOM 531 C C . GLU A 1 71 ? 20.705 -1.133 -0.992 1.00 85.38 71 GLU A C 1
ATOM 533 O O . GLU A 1 71 ? 21.312 -2.172 -0.745 1.00 85.38 71 GLU A O 1
ATOM 538 N N . GLY A 1 72 ? 20.280 -0.831 -2.223 1.00 80.25 72 GLY A N 1
ATOM 539 C CA . GLY A 1 72 ? 20.301 -1.745 -3.360 1.00 80.25 72 GLY A CA 1
ATOM 540 C C . GLY A 1 72 ? 18.922 -2.330 -3.662 1.00 80.25 72 GLY A C 1
ATOM 541 O O . GLY A 1 72 ? 17.939 -2.069 -2.967 1.00 80.25 72 GLY A O 1
ATOM 542 N N . PHE A 1 73 ? 18.854 -3.104 -4.740 1.00 82.50 73 PHE A N 1
ATOM 543 C CA . PHE A 1 73 ? 17.646 -3.817 -5.140 1.00 82.50 73 PHE A CA 1
ATOM 544 C C . PHE A 1 73 ? 17.632 -5.238 -4.574 1.00 82.50 73 PHE A C 1
ATOM 546 O O . PHE A 1 73 ? 18.703 -5.769 -4.266 1.00 82.50 73 PHE A O 1
ATOM 553 N N . PRO A 1 74 ? 16.445 -5.857 -4.429 1.00 82.88 74 PRO A N 1
ATOM 554 C CA . PRO A 1 74 ? 16.353 -7.292 -4.203 1.00 82.88 74 PRO A CA 1
ATOM 555 C C . PRO A 1 74 ? 17.185 -8.060 -5.238 1.00 82.88 74 PRO A C 1
ATOM 557 O O . PRO A 1 74 ? 17.190 -7.705 -6.415 1.00 82.88 74 PRO A O 1
ATOM 560 N N . ASP A 1 75 ? 17.880 -9.107 -4.792 1.00 84.12 75 ASP A N 1
ATOM 561 C CA . ASP A 1 75 ? 18.591 -10.048 -5.670 1.00 84.12 75 ASP A CA 1
ATOM 562 C C . ASP A 1 75 ? 17.602 -11.095 -6.207 1.00 84.12 75 ASP A C 1
ATOM 564 O O . ASP A 1 75 ? 17.728 -12.299 -5.983 1.00 84.12 75 ASP A O 1
ATOM 568 N N . ASP A 1 76 ? 16.526 -10.603 -6.814 1.00 85.06 76 ASP A N 1
ATOM 569 C CA . ASP A 1 76 ? 15.512 -11.400 -7.483 1.00 85.06 76 ASP A CA 1
ATOM 570 C C . ASP A 1 76 ? 15.210 -10.823 -8.866 1.00 85.06 76 ASP A C 1
ATOM 572 O O . ASP A 1 76 ? 15.682 -9.757 -9.261 1.00 85.06 76 ASP A O 1
ATOM 576 N N . ASP A 1 77 ? 14.437 -11.572 -9.640 1.00 82.25 77 ASP A N 1
ATOM 577 C CA . ASP A 1 77 ? 13.940 -11.129 -10.927 1.00 82.25 77 ASP A CA 1
ATOM 578 C C . ASP A 1 77 ? 12.598 -10.387 -10.754 1.00 82.25 77 ASP A C 1
ATOM 580 O O . ASP A 1 77 ? 11.734 -10.460 -11.614 1.00 82.25 77 ASP A O 1
ATOM 584 N N . GLY A 1 78 ? 12.360 -9.669 -9.662 1.00 89.25 78 GLY A N 1
ATOM 585 C CA . GLY A 1 78 ? 11.099 -8.970 -9.427 1.00 89.25 78 GLY A CA 1
ATOM 586 C C . GLY A 1 78 ? 10.968 -7.621 -10.132 1.00 89.25 78 GLY A C 1
ATOM 587 O O . GLY A 1 78 ? 11.948 -6.936 -10.417 1.00 89.25 78 GLY A O 1
ATOM 588 N N . ASP A 1 79 ? 9.722 -7.205 -10.357 1.00 92.31 79 ASP A N 1
ATOM 589 C CA . ASP A 1 79 ? 9.389 -5.817 -10.686 1.00 92.31 79 ASP A CA 1
ATOM 590 C C . ASP A 1 79 ? 9.246 -4.988 -9.401 1.00 92.31 79 ASP A C 1
ATOM 592 O O . ASP A 1 79 ? 8.833 -5.497 -8.356 1.00 92.31 79 ASP A O 1
ATOM 596 N N . ILE A 1 80 ? 9.564 -3.691 -9.455 1.00 92.50 80 ILE A N 1
ATOM 597 C CA . ILE A 1 80 ? 9.658 -2.850 -8.253 1.00 92.50 80 ILE A CA 1
ATOM 598 C C . ILE A 1 80 ? 8.750 -1.631 -8.356 1.00 92.50 80 ILE A C 1
ATOM 600 O O . ILE A 1 80 ? 8.811 -0.855 -9.308 1.00 92.50 80 ILE A O 1
ATOM 604 N N . VAL A 1 81 ? 7.945 -1.419 -7.318 1.00 94.88 81 VAL A N 1
ATOM 605 C CA . VAL A 1 81 ? 7.146 -0.212 -7.121 1.00 94.88 81 VAL A CA 1
ATOM 606 C C . VAL A 1 81 ? 7.744 0.597 -5.983 1.00 94.88 81 VAL A C 1
ATOM 608 O O . VAL A 1 81 ? 7.830 0.143 -4.842 1.00 94.88 81 VAL A O 1
ATOM 611 N N . VAL A 1 82 ? 8.116 1.835 -6.288 1.00 94.38 82 VAL A N 1
ATOM 612 C CA . VAL A 1 82 ? 8.688 2.758 -5.310 1.00 94.38 82 VAL A CA 1
ATOM 613 C C . VAL A 1 82 ? 7.612 3.722 -4.825 1.00 94.38 82 VAL A C 1
ATOM 615 O O . VAL A 1 82 ? 6.955 4.395 -5.617 1.00 94.38 82 VAL A O 1
ATOM 618 N N . MET A 1 83 ? 7.435 3.798 -3.509 1.00 95.88 83 MET A N 1
ATOM 619 C CA . MET A 1 83 ? 6.525 4.727 -2.836 1.00 95.88 83 MET A CA 1
ATOM 620 C C . MET A 1 83 ? 7.306 5.654 -1.899 1.00 95.88 83 MET A C 1
ATOM 622 O O . MET A 1 83 ? 8.490 5.448 -1.661 1.00 95.88 83 MET A O 1
ATOM 626 N N . LEU A 1 84 ? 6.658 6.676 -1.332 1.00 95.06 84 LEU A N 1
ATOM 627 C CA . LEU A 1 84 ? 7.257 7.549 -0.305 1.00 95.06 84 LEU A CA 1
ATOM 628 C C . LEU A 1 84 ? 8.630 8.146 -0.693 1.00 95.06 84 LEU A C 1
ATOM 630 O O . LEU A 1 84 ? 9.519 8.266 0.152 1.00 95.06 84 LEU A O 1
ATOM 634 N N . ASP A 1 85 ? 8.819 8.482 -1.969 1.00 93.56 85 ASP A N 1
ATOM 635 C CA . ASP A 1 85 ? 10.049 9.092 -2.473 1.00 93.56 85 ASP A CA 1
ATOM 636 C C . ASP A 1 85 ? 9.864 10.603 -2.640 1.00 93.56 85 ASP A C 1
ATOM 638 O O . ASP A 1 85 ? 9.208 11.063 -3.570 1.00 93.56 85 ASP A O 1
ATOM 642 N N . GLY A 1 86 ? 10.423 11.374 -1.709 1.00 89.00 86 GLY A N 1
ATOM 643 C CA . GLY A 1 86 ? 10.424 12.839 -1.766 1.00 89.00 86 GLY A CA 1
ATOM 644 C C . GLY A 1 86 ? 11.670 13.437 -2.423 1.00 89.00 86 GLY A C 1
ATOM 645 O O . GLY A 1 86 ? 11.786 14.658 -2.465 1.00 89.00 86 GLY A O 1
ATOM 646 N N . HIS A 1 87 ? 12.610 12.606 -2.884 1.00 88.25 87 HIS A N 1
ATOM 647 C CA . HIS A 1 87 ? 13.939 13.043 -3.326 1.00 88.25 87 HIS A CA 1
ATOM 648 C C . HIS A 1 87 ? 14.288 12.612 -4.752 1.00 88.25 87 HIS A C 1
ATOM 650 O O . HIS A 1 87 ? 15.441 12.746 -5.147 1.00 88.25 87 HIS A O 1
ATOM 656 N N . GLU A 1 88 ? 13.318 12.100 -5.515 1.00 85.19 88 GLU A N 1
ATOM 657 C CA . GLU A 1 88 ? 13.551 11.568 -6.865 1.00 85.19 88 GLU A CA 1
ATOM 658 C C . GLU A 1 88 ? 14.701 10.548 -6.871 1.00 85.19 88 GLU A C 1
ATOM 660 O O . GLU A 1 88 ? 15.559 10.539 -7.753 1.00 85.19 88 GLU A O 1
ATOM 665 N N . SER A 1 89 ? 14.731 9.677 -5.861 1.00 84.56 89 SER A N 1
ATOM 666 C CA . SER A 1 89 ? 15.816 8.732 -5.590 1.00 84.56 89 SER A CA 1
ATOM 667 C C . SER A 1 89 ? 16.083 7.793 -6.776 1.00 84.56 89 SER A C 1
ATOM 669 O O . SER A 1 89 ? 17.201 7.306 -6.947 1.00 84.56 89 SER A O 1
ATOM 671 N N . PHE A 1 90 ? 15.085 7.584 -7.644 1.00 79.19 90 PHE A N 1
ATOM 672 C CA . PHE A 1 90 ? 15.227 6.862 -8.912 1.00 79.19 90 PHE A CA 1
ATOM 673 C C . PHE A 1 90 ? 16.258 7.487 -9.872 1.00 79.19 90 PHE A C 1
ATOM 675 O O . PHE A 1 90 ? 16.853 6.777 -10.680 1.00 79.19 90 PHE A O 1
ATOM 682 N N . THR A 1 91 ? 16.525 8.791 -9.782 1.00 83.12 91 THR A N 1
ATOM 683 C CA . THR A 1 91 ? 17.515 9.480 -10.630 1.00 83.12 91 THR A CA 1
ATOM 684 C C . THR A 1 91 ? 18.945 9.028 -10.340 1.00 83.12 91 THR A C 1
ATOM 686 O O . THR A 1 91 ? 19.784 9.004 -11.233 1.00 83.12 91 THR A O 1
ATOM 689 N N . HIS A 1 92 ? 19.231 8.567 -9.121 1.00 79.38 92 HIS A N 1
ATOM 690 C CA . HIS A 1 92 ? 20.541 8.012 -8.768 1.00 79.38 92 HIS A CA 1
ATOM 691 C C . HIS A 1 92 ? 20.804 6.629 -9.379 1.00 79.38 92 HIS A C 1
ATOM 693 O O . HIS A 1 92 ? 21.916 6.104 -9.282 1.00 79.38 92 HIS A O 1
ATOM 699 N N . LEU A 1 93 ? 19.783 6.035 -9.997 1.00 75.62 93 LEU A N 1
ATOM 700 C CA . LEU A 1 93 ? 19.834 4.710 -10.599 1.00 75.62 93 LEU A CA 1
ATOM 701 C C . LEU A 1 93 ? 20.018 4.780 -12.121 1.00 75.62 93 LEU A C 1
ATOM 703 O O . LEU A 1 93 ? 20.387 3.781 -12.733 1.00 75.62 93 LEU A O 1
ATOM 707 N N . THR A 1 94 ? 19.834 5.951 -12.741 1.00 66.88 94 THR A N 1
ATOM 708 C CA . THR A 1 94 ? 20.028 6.116 -14.188 1.00 66.88 94 THR A CA 1
ATOM 709 C C . THR A 1 94 ? 21.490 5.880 -14.576 1.00 66.88 94 THR A C 1
ATOM 711 O O . THR A 1 94 ? 22.390 6.465 -13.976 1.00 66.88 94 THR A O 1
ATOM 714 N N . GLY A 1 95 ? 21.734 5.039 -15.586 1.00 62.38 95 GLY A N 1
ATOM 715 C CA . GLY A 1 95 ? 23.081 4.732 -16.092 1.00 62.38 95 GLY A CA 1
ATOM 716 C C . GLY A 1 95 ? 23.788 3.567 -15.392 1.00 62.38 95 GLY A C 1
ATOM 717 O O . GLY A 1 95 ? 24.877 3.180 -15.805 1.00 62.38 95 GLY A O 1
ATOM 718 N N . ARG A 1 96 ? 23.172 2.974 -14.365 1.00 58.50 96 ARG A N 1
ATOM 719 C CA . ARG A 1 96 ? 23.427 1.570 -14.032 1.00 58.50 96 ARG A CA 1
ATOM 720 C C . ARG A 1 96 ? 22.543 0.780 -14.992 1.00 58.50 96 ARG A C 1
ATOM 722 O O . ARG A 1 96 ? 21.363 1.110 -15.056 1.00 58.50 96 ARG A O 1
ATOM 729 N N . ASP A 1 97 ? 23.084 -0.160 -15.765 1.00 53.69 97 ASP A N 1
ATOM 730 C CA . ASP A 1 97 ? 22.322 -1.034 -16.679 1.00 53.69 97 ASP A CA 1
ATOM 731 C C . ASP A 1 97 ? 21.323 -1.900 -15.888 1.00 53.69 97 ASP A C 1
ATOM 733 O O . ASP A 1 97 ? 21.522 -3.083 -15.636 1.00 53.69 97 ASP A O 1
ATOM 737 N N . LEU A 1 98 ? 20.270 -1.251 -15.409 1.00 57.16 98 LEU A N 1
ATOM 738 C CA . LEU A 1 98 ? 19.160 -1.785 -14.644 1.00 57.16 98 LEU A CA 1
ATOM 739 C C . LEU A 1 98 ? 17.96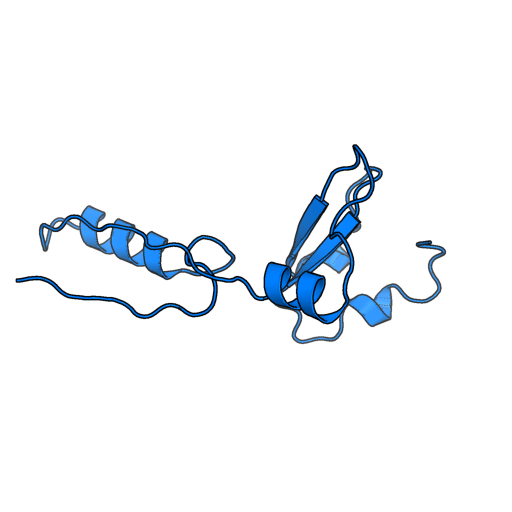2 -1.856 -15.592 1.00 57.16 98 LEU A C 1
ATOM 741 O O . LEU A 1 98 ? 16.940 -1.224 -15.341 1.00 57.16 98 LEU A O 1
ATOM 745 N N . TRP A 1 99 ? 18.152 -2.539 -16.722 1.00 45.31 99 TRP A N 1
ATOM 746 C CA . TRP A 1 99 ? 17.122 -2.941 -17.680 1.00 45.31 99 TRP A CA 1
ATOM 747 C C . TRP A 1 99 ? 17.560 -4.228 -18.372 1.00 45.31 99 TRP A C 1
ATOM 749 O O . TRP A 1 99 ? 18.658 -4.221 -18.972 1.00 45.31 99 TRP A O 1
#

pLDDT: mean 91.31, std 10.27, range [45.31, 98.38]

Sequence (99 aa):
GTGAFLVWGDPSLYDSTLAILEDIRARGTVEFGHEVVPGISSVSALAARHRTTLNQVGRPIHITPGRRLAEGFPDDDGDIVVMLDGHESFTHLTGRDLW